Protein AF-A0A497KIE7-F1 (afdb_monomer_lite)

Sequence (130 aa):
PQWFIKRKGRAMSLVSVFGAMSMATFPAMNIWLIQRFGWQNGWRTWMIVAWLVVAPMFYLFIRNRPEDVGLYPDNEVPVEETGEVTIIEEKAWTLQEALRTRSFWLVNYVTVIPSAIVTGCVFHQISILG

Foldseek 3Di:
DQQADPCVVVVVVVVVVVVVVCVVVVVVLLVVCCVPPNNVVSVVVVVCCCVVPVVVCCVPPDDPHCVVVPAHRVNDDPPPDPDDPPPVPPPPDDPVRLVPDPVNVVVVCVPVVVVVVVVVCVVCVVVVVD

Radius of gyration: 21.82 Å; chains: 1; bounding box: 48×38×58 Å

pLDDT: mean 83.74, std 15.41, range [37.56, 97.56]

Structure (mmCIF, N/CA/C/O backbone):
data_AF-A0A497KIE7-F1
#
_entry.id   AF-A0A497KIE7-F1
#
loop_
_atom_site.group_PDB
_atom_site.id
_atom_site.type_symbol
_atom_site.label_atom_id
_atom_site.label_alt_id
_atom_site.label_comp_id
_atom_site.label_asym_id
_atom_site.label_entity_id
_atom_site.label_seq_id
_atom_site.pdbx_PDB_ins_code
_atom_site.Cartn_x
_atom_site.Cartn_y
_atom_site.Cartn_z
_atom_site.occupancy
_atom_site.B_iso_or_equiv
_atom_site.auth_seq_id
_atom_site.auth_comp_id
_atom_site.auth_asym_id
_atom_site.auth_atom_id
_atom_site.pdbx_PDB_model_num
ATOM 1 N N . PRO A 1 1 ? 6.879 -2.554 -10.858 1.00 59.25 1 PRO A N 1
ATOM 2 C CA . PRO A 1 1 ? 6.382 -3.636 -11.742 1.00 59.25 1 PRO A CA 1
ATOM 3 C C . PRO A 1 1 ? 7.143 -3.644 -13.074 1.00 59.25 1 PRO A C 1
ATOM 5 O O . PRO A 1 1 ? 7.098 -2.652 -13.792 1.00 59.25 1 PRO A O 1
ATOM 8 N N . GLN A 1 2 ? 7.849 -4.736 -13.379 1.00 68.94 2 GLN A N 1
ATOM 9 C CA . GLN A 1 2 ? 8.618 -4.896 -14.628 1.00 68.94 2 GLN A CA 1
ATOM 10 C C . GLN A 1 2 ? 7.745 -5.352 -15.815 1.00 68.94 2 GLN A C 1
ATOM 12 O O . GLN A 1 2 ? 8.236 -5.563 -16.912 1.00 68.94 2 GLN A O 1
ATOM 17 N N . TRP A 1 3 ? 6.435 -5.481 -15.592 1.00 79.06 3 TRP A N 1
ATOM 18 C CA . TRP A 1 3 ? 5.455 -5.921 -16.585 1.00 79.06 3 TRP A CA 1
ATOM 19 C C . TRP A 1 3 ? 5.107 -4.879 -17.650 1.00 79.06 3 TRP A C 1
ATOM 21 O O . TRP A 1 3 ? 4.701 -5.258 -18.742 1.00 79.06 3 TRP A O 1
ATOM 31 N N . PHE A 1 4 ? 5.230 -3.586 -17.333 1.00 81.19 4 PHE A N 1
ATOM 32 C CA . PHE A 1 4 ? 4.778 -2.497 -18.201 1.00 81.19 4 PHE A CA 1
ATOM 33 C C . PHE A 1 4 ? 5.885 -1.459 -18.371 1.00 81.19 4 PHE A C 1
ATOM 35 O O . PHE A 1 4 ? 6.300 -0.838 -17.388 1.00 81.19 4 PHE A O 1
ATOM 42 N N . ILE A 1 5 ? 6.310 -1.230 -19.611 1.00 79.56 5 ILE A N 1
ATOM 43 C CA . ILE A 1 5 ? 7.290 -0.204 -19.983 1.00 79.56 5 ILE A CA 1
ATOM 44 C C . ILE A 1 5 ? 6.532 0.975 -20.596 1.00 79.56 5 ILE A C 1
ATOM 46 O O . ILE A 1 5 ? 6.475 2.055 -20.005 1.00 79.56 5 ILE A O 1
ATOM 50 N N . LYS A 1 6 ? 5.826 0.750 -21.709 1.00 78.06 6 LYS A N 1
ATOM 51 C CA . LYS A 1 6 ? 5.023 1.768 -22.409 1.00 78.06 6 LYS A CA 1
ATOM 52 C C . LYS A 1 6 ? 3.781 2.163 -21.612 1.00 78.06 6 LYS A C 1
ATOM 54 O O . LYS A 1 6 ? 3.353 3.315 -21.635 1.00 78.06 6 LYS A O 1
ATOM 59 N N . ARG A 1 7 ? 3.180 1.214 -20.886 1.00 79.62 7 ARG A N 1
ATOM 60 C CA . ARG A 1 7 ? 1.904 1.411 -20.163 1.00 79.62 7 ARG A CA 1
ATOM 61 C C . ARG A 1 7 ? 2.071 1.672 -18.663 1.00 79.62 7 ARG A C 1
ATOM 63 O O . ARG A 1 7 ? 1.079 1.665 -17.930 1.00 79.62 7 ARG A O 1
ATOM 70 N N . LYS A 1 8 ? 3.295 1.968 -18.207 1.00 82.44 8 LYS A N 1
ATOM 71 C CA . LYS A 1 8 ? 3.639 2.189 -16.790 1.00 82.44 8 LYS A CA 1
ATOM 72 C C . LYS A 1 8 ? 2.744 3.237 -16.120 1.00 82.44 8 LYS A C 1
ATOM 74 O O . LYS A 1 8 ? 2.246 2.995 -15.026 1.00 82.44 8 LYS A O 1
ATOM 79 N N . GLY A 1 9 ? 2.454 4.351 -16.798 1.00 85.38 9 GLY A N 1
ATOM 80 C CA . GLY A 1 9 ? 1.584 5.410 -16.266 1.00 85.38 9 GLY A CA 1
ATOM 81 C C . GLY A 1 9 ? 0.158 4.941 -15.951 1.00 85.38 9 GLY A C 1
ATOM 82 O O . GLY A 1 9 ? -0.366 5.235 -14.879 1.00 85.38 9 GLY A O 1
ATOM 83 N N . ARG A 1 10 ? -0.451 4.138 -16.836 1.00 87.44 10 ARG A N 1
ATOM 84 C CA . ARG A 1 10 ? -1.801 3.584 -16.622 1.00 87.44 10 ARG A CA 1
ATOM 85 C C . ARG A 1 10 ? -1.818 2.582 -15.473 1.00 87.44 10 ARG A C 1
ATOM 87 O O . ARG A 1 10 ? -2.678 2.678 -14.601 1.00 87.44 10 ARG A O 1
ATOM 94 N N . ALA A 1 11 ? -0.844 1.673 -15.439 1.00 88.62 11 ALA A N 1
ATOM 95 C CA . ALA A 1 11 ? -0.712 0.709 -14.349 1.00 88.62 11 ALA A CA 1
ATOM 96 C C . ALA A 1 11 ? -0.576 1.419 -12.991 1.00 88.62 11 ALA A C 1
ATOM 98 O O . ALA A 1 11 ? -1.286 1.085 -12.046 1.00 88.62 11 ALA A O 1
ATOM 99 N N . MET A 1 12 ? 0.263 2.457 -12.919 1.00 89.81 12 MET A N 1
ATOM 100 C CA . MET A 1 12 ? 0.427 3.262 -11.707 1.00 89.81 12 MET A CA 1
ATOM 101 C C . MET A 1 12 ? -0.860 4.002 -11.327 1.00 89.81 12 MET A C 1
ATOM 103 O O . MET A 1 12 ? -1.239 3.965 -10.162 1.00 89.81 12 MET A O 1
ATOM 107 N N . SER A 1 13 ? -1.580 4.598 -12.286 1.00 91.88 13 SER A N 1
ATOM 108 C CA . SER A 1 13 ? -2.855 5.269 -11.985 1.00 91.88 13 SER A CA 1
ATOM 109 C C . SER A 1 13 ? -3.900 4.316 -11.407 1.00 91.88 13 SER A C 1
ATOM 111 O O . SER A 1 13 ? -4.612 4.682 -10.476 1.00 91.88 13 SER A O 1
ATOM 113 N N . LEU A 1 14 ? -3.955 3.073 -11.898 1.00 94.00 14 LEU A N 1
ATOM 114 C CA . LEU A 1 14 ? -4.894 2.076 -11.399 1.00 94.00 14 LEU A CA 1
ATOM 115 C C . LEU A 1 14 ? -4.568 1.694 -9.951 1.00 94.00 14 LEU A C 1
ATOM 117 O O . LEU A 1 14 ? -5.458 1.670 -9.104 1.00 94.00 14 LEU A O 1
ATOM 121 N N . VAL A 1 15 ? -3.283 1.475 -9.651 1.00 92.81 15 VAL A N 1
ATOM 122 C CA . VAL A 1 15 ? -2.805 1.240 -8.280 1.00 92.81 15 VAL A CA 1
ATOM 123 C C . VAL A 1 15 ? -3.169 2.415 -7.370 1.00 92.81 15 VAL A C 1
ATOM 125 O O . VAL A 1 15 ? -3.665 2.195 -6.268 1.00 92.81 15 VAL A O 1
ATOM 128 N N . SER A 1 16 ? -2.988 3.656 -7.828 1.00 92.38 16 SER A N 1
ATOM 129 C CA . SER A 1 16 ? -3.350 4.850 -7.055 1.00 92.38 16 SER A CA 1
ATOM 130 C C . SER A 1 16 ? -4.852 4.949 -6.780 1.00 92.38 16 SER A C 1
ATOM 132 O O . SER A 1 16 ? -5.233 5.276 -5.658 1.00 92.38 16 SER A O 1
ATOM 134 N N . VAL A 1 17 ? -5.706 4.635 -7.760 1.00 96.06 17 VAL A N 1
ATOM 135 C CA . VAL A 1 17 ? -7.171 4.653 -7.590 1.00 96.06 17 VAL A CA 1
ATOM 136 C C . VAL A 1 17 ? -7.613 3.619 -6.560 1.00 96.06 17 VAL A C 1
ATOM 138 O O . VAL A 1 17 ? -8.348 3.960 -5.633 1.00 96.06 17 VAL A O 1
ATOM 141 N N . PHE A 1 18 ? -7.140 2.375 -6.670 1.00 94.38 18 PHE A N 1
ATOM 142 C CA . PHE A 1 18 ? -7.456 1.344 -5.677 1.00 94.38 18 PHE A CA 1
ATOM 143 C C . PHE A 1 18 ? -6.874 1.675 -4.298 1.00 94.38 18 PHE A C 1
ATOM 145 O O . PHE A 1 18 ? -7.545 1.459 -3.290 1.00 94.38 18 PHE A O 1
ATOM 152 N N . GLY A 1 19 ? -5.680 2.271 -4.247 1.00 93.88 19 GLY A N 1
ATOM 153 C CA . GLY A 1 19 ? -5.089 2.805 -3.021 1.00 93.88 19 GLY A CA 1
ATOM 154 C C . GLY A 1 19 ? -6.012 3.813 -2.333 1.00 93.88 19 GLY A C 1
ATOM 155 O O . GLY A 1 19 ? -6.416 3.598 -1.191 1.00 93.88 19 GLY A O 1
ATOM 156 N N . ALA A 1 20 ? -6.435 4.858 -3.046 1.00 93.00 20 ALA A N 1
ATOM 157 C CA . ALA A 1 20 ? -7.351 5.868 -2.515 1.00 93.00 20 ALA A CA 1
ATOM 158 C C . ALA A 1 20 ? -8.709 5.273 -2.093 1.00 93.00 20 ALA A C 1
ATOM 160 O O . ALA A 1 20 ? -9.219 5.584 -1.016 1.00 93.00 20 ALA A O 1
ATOM 161 N N . MET A 1 21 ? -9.270 4.369 -2.902 1.00 96.12 21 MET A N 1
ATOM 162 C CA . MET A 1 21 ? -10.532 3.690 -2.596 1.00 96.12 21 MET A CA 1
ATOM 163 C C . MET A 1 21 ? -10.432 2.850 -1.317 1.00 96.12 21 MET A C 1
ATOM 165 O O . MET A 1 21 ? -11.341 2.879 -0.485 1.00 96.12 21 MET A O 1
ATOM 169 N N . SER A 1 22 ? -9.321 2.134 -1.123 1.00 93.50 22 SER A N 1
ATOM 170 C CA . SER A 1 22 ? -9.092 1.356 0.096 1.00 93.50 22 SER A CA 1
ATOM 171 C C . SER A 1 22 ? -8.995 2.256 1.329 1.00 93.50 22 SER A C 1
ATOM 173 O O . SER A 1 22 ? -9.674 1.997 2.317 1.00 93.50 22 SER A O 1
ATOM 175 N N . MET A 1 23 ? -8.258 3.370 1.256 1.00 92.38 23 MET A N 1
ATOM 176 C CA . MET A 1 23 ? -8.139 4.320 2.369 1.00 92.38 23 MET A CA 1
ATOM 177 C C . MET A 1 23 ? -9.492 4.921 2.772 1.00 92.38 23 MET A C 1
ATOM 179 O O . MET A 1 23 ? -9.737 5.122 3.958 1.00 92.38 23 MET A O 1
ATOM 183 N N . ALA A 1 24 ? -10.384 5.167 1.809 1.00 92.62 24 ALA A N 1
ATOM 184 C CA . ALA A 1 24 ? -11.719 5.697 2.081 1.00 92.62 24 ALA A CA 1
ATOM 185 C C . ALA A 1 24 ? -12.678 4.649 2.681 1.00 92.62 24 ALA A C 1
ATOM 187 O O . ALA A 1 24 ? -13.511 4.974 3.525 1.00 92.62 24 ALA A O 1
ATOM 188 N N . THR A 1 25 ? -12.573 3.388 2.258 1.00 94.50 25 THR A N 1
ATOM 189 C CA . THR A 1 25 ? -13.529 2.327 2.628 1.00 94.50 25 THR A CA 1
ATOM 190 C C . THR A 1 25 ? -13.139 1.569 3.898 1.00 94.50 25 THR A C 1
ATOM 192 O O . THR A 1 25 ? -14.014 1.224 4.697 1.00 94.50 25 THR A O 1
ATOM 195 N N . PHE A 1 26 ? -11.843 1.353 4.145 1.00 93.25 26 PHE A N 1
ATOM 196 C CA . PHE A 1 26 ? -11.353 0.570 5.288 1.00 93.25 26 PHE A CA 1
ATOM 197 C C . PHE A 1 26 ? -11.818 1.081 6.662 1.00 93.25 26 PHE A C 1
ATOM 199 O O . PHE A 1 26 ? -12.211 0.244 7.483 1.00 93.25 26 PHE A O 1
ATOM 206 N N . PRO A 1 27 ? -11.80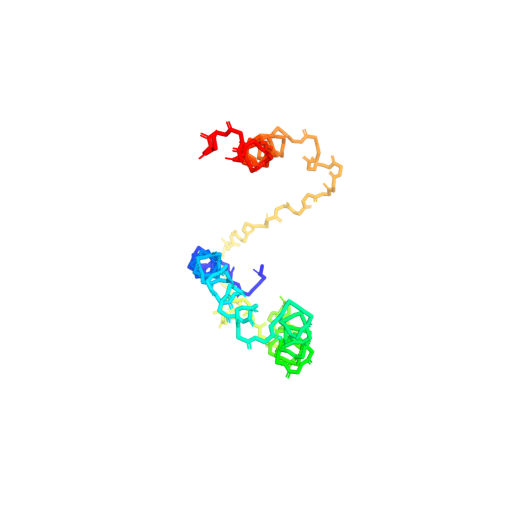3 2.397 6.962 1.00 93.25 27 PRO A N 1
ATOM 207 C CA . PRO A 1 27 ? -12.274 2.902 8.251 1.00 93.25 27 PRO A CA 1
ATOM 208 C C . PRO A 1 27 ? -13.758 2.607 8.488 1.00 93.25 27 PRO A C 1
ATOM 210 O O . PRO A 1 27 ? -14.124 2.112 9.553 1.00 93.25 27 PRO A O 1
ATOM 213 N N . ALA A 1 28 ? -14.605 2.828 7.476 1.00 93.94 28 ALA A N 1
ATOM 214 C CA . ALA A 1 28 ? -16.038 2.556 7.562 1.00 93.94 28 ALA A CA 1
ATOM 215 C C . ALA A 1 28 ? -16.320 1.060 7.781 1.00 93.94 28 ALA A C 1
ATOM 217 O O . ALA A 1 28 ? -17.124 0.698 8.642 1.00 93.94 28 ALA A O 1
ATOM 218 N N . MET A 1 29 ? -15.605 0.185 7.064 1.00 94.62 29 MET A N 1
ATOM 219 C CA . MET A 1 29 ? -15.697 -1.266 7.257 1.00 94.62 29 MET A CA 1
ATOM 220 C C . MET A 1 29 ? -15.258 -1.683 8.666 1.00 94.62 29 MET A C 1
ATOM 222 O O . MET A 1 29 ? -15.918 -2.513 9.289 1.00 94.62 29 MET A O 1
ATOM 226 N N . ASN A 1 30 ? -14.181 -1.093 9.196 1.00 94.75 30 ASN A N 1
ATOM 227 C CA . ASN A 1 30 ? -13.712 -1.379 10.554 1.00 94.75 30 ASN A CA 1
ATOM 228 C C . ASN A 1 30 ? -14.726 -0.955 11.615 1.00 94.75 30 ASN A C 1
ATOM 230 O O . ASN A 1 30 ? -15.031 -1.749 12.501 1.00 94.75 30 ASN A O 1
ATOM 234 N N . ILE A 1 31 ? -15.284 0.253 11.515 1.00 94.38 31 ILE A N 1
ATOM 235 C CA . ILE A 1 31 ? -16.301 0.736 12.459 1.00 94.38 31 ILE A CA 1
ATOM 236 C C . ILE A 1 31 ? -17.513 -0.198 12.455 1.00 94.38 31 ILE A C 1
ATOM 238 O O . ILE A 1 31 ? -17.937 -0.643 13.519 1.00 94.38 31 ILE A O 1
ATOM 242 N N . TRP A 1 32 ? -18.023 -0.557 11.275 1.00 95.00 32 TRP A N 1
ATOM 243 C CA . TRP A 1 32 ? -19.149 -1.484 11.141 1.00 95.00 32 TRP A CA 1
ATOM 244 C C . TRP A 1 32 ? -18.865 -2.844 11.796 1.00 95.00 32 TRP A C 1
ATOM 246 O O . TRP A 1 32 ? -19.701 -3.388 12.523 1.00 95.00 32 TRP A O 1
ATOM 256 N N . LEU A 1 33 ? -17.663 -3.380 11.584 1.00 95.06 33 LEU A N 1
ATOM 257 C CA . LEU A 1 33 ? -17.256 -4.679 12.109 1.00 95.06 33 LEU A CA 1
ATOM 258 C C . LEU A 1 33 ? -17.105 -4.653 13.637 1.00 95.06 33 LEU A C 1
ATOM 260 O O . LEU A 1 33 ? -17.573 -5.562 14.323 1.00 95.06 33 LEU A O 1
ATOM 264 N N . ILE A 1 34 ? -16.511 -3.585 14.176 1.00 95.31 34 ILE A N 1
ATOM 265 C CA . ILE A 1 34 ? -16.345 -3.379 15.619 1.00 95.31 34 ILE A CA 1
ATOM 266 C C . ILE A 1 34 ? -17.705 -3.189 16.297 1.00 95.31 34 ILE A C 1
ATOM 268 O O . ILE A 1 34 ? -17.945 -3.800 17.335 1.00 95.31 34 IL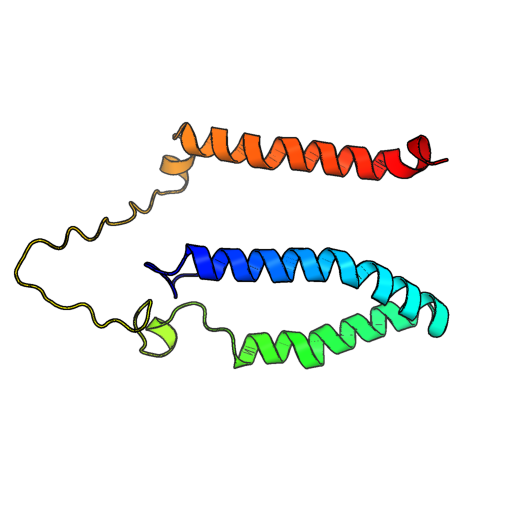E A O 1
ATOM 272 N N . GLN A 1 35 ? -18.605 -2.394 15.714 1.00 95.50 35 GLN A N 1
ATOM 273 C CA . GLN A 1 35 ? -19.943 -2.160 16.268 1.00 95.50 35 GLN A CA 1
ATOM 274 C C . GLN A 1 35 ? -20.776 -3.442 16.341 1.00 95.50 35 GLN A C 1
ATOM 276 O O . GLN A 1 35 ? -21.551 -3.617 17.278 1.00 95.50 35 GLN A O 1
ATOM 281 N N . ARG A 1 36 ? -20.620 -4.346 15.367 1.00 94.38 36 ARG A N 1
ATOM 282 C CA . ARG A 1 36 ? -21.443 -5.558 15.268 1.00 94.38 36 ARG A CA 1
ATOM 283 C C . ARG A 1 36 ? -20.855 -6.775 15.977 1.00 94.38 36 ARG A C 1
ATOM 285 O O . ARG A 1 36 ? -21.610 -7.580 16.511 1.00 94.38 36 ARG A O 1
ATOM 292 N N . PHE A 1 37 ? -19.533 -6.928 15.971 1.00 93.06 37 PHE A N 1
ATOM 293 C CA . PHE A 1 37 ? -18.861 -8.140 16.459 1.00 93.06 37 PHE A CA 1
ATOM 294 C C . PHE A 1 37 ? -17.833 -7.873 17.565 1.00 93.06 37 PHE A C 1
ATOM 296 O O . PHE A 1 37 ? -17.264 -8.819 18.115 1.00 93.06 37 PHE A O 1
ATOM 303 N N . GLY A 1 38 ? -17.598 -6.607 17.912 1.00 95.12 38 GLY A N 1
ATOM 304 C CA . GLY A 1 38 ? -16.546 -6.194 18.831 1.00 95.12 38 GLY A CA 1
ATOM 305 C C . GLY A 1 38 ? -15.167 -6.164 18.171 1.00 95.12 38 GLY A C 1
ATOM 306 O O . GLY A 1 38 ? -14.914 -6.770 17.127 1.00 95.12 38 GLY A O 1
ATOM 307 N N . TRP A 1 39 ? -14.232 -5.462 18.806 1.00 95.06 39 TRP A N 1
ATOM 308 C CA . TRP A 1 39 ? -12.891 -5.248 18.256 1.00 95.06 39 TRP A CA 1
ATOM 309 C C . TRP A 1 39 ? -12.080 -6.544 18.109 1.00 95.06 39 TRP A C 1
ATOM 311 O O . TRP A 1 39 ? -11.395 -6.727 17.105 1.00 95.06 39 TRP A O 1
ATOM 321 N N . GLN A 1 40 ? -12.204 -7.481 19.057 1.00 95.62 40 GLN A N 1
ATOM 322 C CA . GLN A 1 40 ? -11.478 -8.757 19.029 1.00 95.62 40 GLN A CA 1
ATOM 323 C C . GLN A 1 40 ? -11.865 -9.606 17.813 1.00 95.62 40 GLN A C 1
ATOM 325 O O . GLN A 1 40 ? -10.999 -10.103 17.092 1.00 95.62 40 GLN A O 1
ATOM 330 N N . ASN A 1 41 ? -13.168 -9.754 17.557 1.00 93.94 41 ASN A N 1
ATOM 331 C CA . ASN A 1 41 ? -13.648 -10.517 16.406 1.00 93.94 41 ASN A CA 1
ATOM 332 C C . ASN A 1 41 ? -13.431 -9.759 15.093 1.00 93.94 41 ASN A C 1
ATOM 334 O O . ASN A 1 41 ? -13.226 -10.398 14.061 1.00 93.94 41 ASN A O 1
ATOM 338 N N . GLY A 1 42 ? -13.392 -8.423 15.127 1.00 94.25 42 GLY A N 1
ATOM 339 C CA . GLY A 1 42 ? -12.999 -7.623 13.972 1.00 94.25 42 GLY A CA 1
ATOM 340 C C . GLY A 1 42 ? -11.587 -7.954 13.487 1.00 94.25 42 GLY A C 1
ATOM 341 O O . GLY A 1 42 ? -11.397 -8.311 12.325 1.00 94.25 42 GLY A O 1
ATOM 342 N N . TRP A 1 43 ? -10.607 -7.962 14.395 1.00 93.50 43 TRP A N 1
ATOM 343 C CA . TRP A 1 43 ? -9.233 -8.361 14.062 1.00 93.50 43 TRP A CA 1
ATOM 344 C C . TRP A 1 43 ? -9.121 -9.819 13.615 1.00 93.50 43 TRP A C 1
ATOM 346 O O . TRP A 1 43 ? -8.404 -10.109 12.657 1.00 93.50 43 TRP A O 1
ATOM 356 N N . ARG A 1 44 ? -9.857 -10.741 14.252 1.00 96.19 44 ARG A N 1
ATOM 357 C CA . ARG A 1 44 ? -9.908 -12.148 13.812 1.00 96.19 44 ARG A CA 1
ATOM 358 C C . ARG A 1 44 ? -10.439 -12.277 12.386 1.00 96.19 44 ARG A C 1
ATOM 360 O O . ARG A 1 44 ? -9.876 -13.031 11.603 1.00 96.19 44 ARG A O 1
ATOM 367 N N . THR A 1 45 ? -11.472 -11.516 12.034 1.00 95.44 45 THR A N 1
ATOM 368 C CA . THR A 1 45 ? -12.036 -11.503 10.677 1.00 95.44 45 THR A CA 1
ATOM 369 C C . THR A 1 45 ? -10.998 -11.032 9.661 1.00 95.44 45 THR A C 1
ATOM 371 O O . THR A 1 45 ? -10.789 -11.704 8.655 1.00 95.44 45 THR A O 1
ATOM 374 N N . TRP A 1 46 ? -10.282 -9.937 9.940 1.00 95.06 46 TRP A N 1
ATOM 375 C CA . TRP A 1 46 ? -9.209 -9.468 9.057 1.00 95.06 46 TRP A CA 1
ATOM 376 C C . TRP A 1 46 ? -8.066 -10.471 8.921 1.00 95.06 46 TRP A C 1
ATOM 378 O O . TRP A 1 46 ? -7.552 -10.652 7.821 1.00 95.06 46 TRP A O 1
ATOM 388 N N . MET A 1 47 ? -7.704 -11.164 10.003 1.00 96.50 47 MET A N 1
ATOM 389 C CA . MET A 1 47 ? -6.700 -12.227 9.960 1.00 96.50 47 MET A CA 1
ATOM 390 C C . MET A 1 47 ? -7.142 -13.373 9.041 1.00 96.50 47 MET A C 1
ATOM 392 O O . MET A 1 47 ? -6.372 -13.797 8.181 1.00 96.50 47 MET A O 1
ATOM 396 N N . ILE A 1 48 ? -8.398 -13.812 9.155 1.00 97.00 48 ILE A N 1
ATOM 397 C CA . ILE A 1 48 ? -8.971 -14.856 8.295 1.00 97.00 48 ILE A CA 1
ATOM 398 C C . ILE A 1 48 ? -8.986 -14.406 6.830 1.00 97.00 48 ILE A C 1
ATOM 400 O O . ILE A 1 48 ? -8.558 -15.158 5.959 1.00 97.00 48 ILE A O 1
ATOM 404 N N . VAL A 1 49 ? -9.427 -13.178 6.541 1.00 96.12 49 VAL A N 1
ATOM 405 C CA . VAL A 1 49 ? -9.437 -12.631 5.172 1.00 96.12 49 VAL A CA 1
ATOM 406 C C . VAL A 1 49 ? -8.019 -12.553 4.603 1.00 96.12 49 VAL A C 1
ATOM 408 O O . VAL A 1 49 ? -7.788 -12.955 3.463 1.00 96.12 49 VAL A O 1
ATOM 411 N N . ALA A 1 50 ? -7.048 -12.091 5.391 1.00 96.25 50 ALA A N 1
ATOM 412 C CA . ALA A 1 50 ? -5.659 -12.015 4.959 1.00 96.25 50 ALA A CA 1
ATOM 413 C C . ALA A 1 50 ? -5.092 -13.400 4.609 1.00 96.25 50 ALA A C 1
ATOM 415 O O . ALA A 1 50 ? -4.470 -13.556 3.562 1.00 96.25 50 ALA A O 1
ATOM 416 N N . TRP A 1 51 ? -5.344 -14.414 5.438 1.00 97.44 51 TRP A N 1
ATOM 417 C CA . TRP A 1 51 ? -4.797 -15.760 5.242 1.00 97.44 51 TRP A CA 1
ATOM 418 C C . TRP A 1 51 ? -5.528 -16.604 4.205 1.00 97.44 51 TRP A C 1
ATOM 420 O O . TRP A 1 51 ? -4.884 -17.381 3.508 1.00 97.44 51 TRP A O 1
ATOM 430 N N . LEU A 1 52 ? -6.853 -16.493 4.110 1.00 97.56 52 LEU A N 1
ATOM 431 C CA . LEU A 1 52 ? -7.654 -17.352 3.234 1.00 97.56 52 LEU A CA 1
ATOM 432 C C . LEU A 1 52 ? -7.960 -16.718 1.881 1.00 97.56 52 LEU A C 1
ATOM 434 O O . LEU A 1 52 ? -8.258 -17.439 0.934 1.00 97.56 52 LEU A O 1
ATOM 438 N N . VAL A 1 53 ? -7.893 -15.390 1.776 1.00 95.94 53 VAL A N 1
ATOM 439 C CA . VAL A 1 53 ? -8.213 -14.676 0.534 1.00 95.94 53 VAL A CA 1
ATOM 440 C C . VAL A 1 53 ? -6.970 -14.005 -0.023 1.00 95.94 53 VAL A C 1
ATOM 442 O O . VAL A 1 53 ? -6.550 -14.321 -1.132 1.00 95.94 53 VAL A O 1
ATOM 445 N N . VAL A 1 54 ? -6.344 -13.115 0.748 1.00 95.25 54 VAL A N 1
ATOM 446 C CA . VAL A 1 54 ? -5.251 -12.279 0.230 1.00 95.25 54 VAL A CA 1
ATOM 447 C C . VAL A 1 54 ? -3.999 -13.111 -0.039 1.00 95.25 54 VAL A C 1
ATOM 449 O O . VAL A 1 54 ? -3.498 -13.101 -1.157 1.00 95.25 54 VAL A O 1
ATOM 452 N N . ALA A 1 55 ? -3.502 -13.873 0.935 1.00 95.94 55 ALA A N 1
ATOM 453 C CA . ALA A 1 55 ? -2.269 -14.641 0.770 1.00 95.94 55 ALA A CA 1
ATOM 454 C C . ALA A 1 55 ? -2.345 -15.675 -0.375 1.00 95.94 55 ALA A C 1
ATOM 456 O O . ALA A 1 55 ? -1.436 -15.676 -1.209 1.00 95.94 55 ALA A O 1
ATOM 457 N N . PRO A 1 56 ? -3.416 -16.485 -0.518 1.00 96.19 56 PRO A N 1
ATOM 458 C CA . PRO A 1 56 ? -3.545 -17.407 -1.642 1.00 96.19 56 PRO A CA 1
ATOM 459 C C . PRO A 1 56 ? -3.690 -16.667 -2.970 1.00 96.19 56 PRO A C 1
ATOM 461 O O . PRO A 1 56 ? -3.093 -17.078 -3.960 1.00 96.19 56 PRO A O 1
ATOM 464 N N . MET A 1 57 ? -4.419 -15.546 -3.001 1.00 95.75 57 MET A N 1
ATOM 465 C CA . MET A 1 57 ? -4.547 -14.731 -4.209 1.00 95.75 57 MET A CA 1
ATOM 466 C C . MET A 1 57 ? -3.187 -14.179 -4.657 1.00 95.75 57 MET A C 1
ATOM 468 O O . MET A 1 57 ? -2.846 -14.260 -5.834 1.00 95.75 57 MET A O 1
ATOM 472 N N . PHE A 1 58 ? -2.370 -13.676 -3.733 1.00 92.94 58 PHE A N 1
ATOM 473 C CA . PHE A 1 58 ? -1.014 -13.229 -4.052 1.00 92.94 58 PHE A CA 1
ATOM 474 C C . PHE A 1 58 ? -0.138 -14.392 -4.525 1.00 92.94 58 PHE A C 1
ATOM 476 O O . PHE A 1 58 ? 0.531 -14.274 -5.546 1.00 92.94 58 PHE A O 1
ATOM 483 N N . TYR A 1 59 ? -0.179 -15.527 -3.828 1.00 91.81 59 TYR A N 1
ATOM 484 C CA . TYR A 1 59 ? 0.622 -16.698 -4.179 1.00 91.81 59 TYR A CA 1
ATOM 485 C C . TYR A 1 59 ? 0.277 -17.269 -5.565 1.00 91.81 59 TYR A C 1
ATOM 487 O O . TYR A 1 59 ? 1.172 -17.653 -6.315 1.00 91.81 59 TYR A O 1
ATOM 495 N N . LEU A 1 60 ? -1.011 -17.314 -5.916 1.00 92.19 60 LEU A N 1
ATOM 496 C CA . LEU A 1 60 ? -1.480 -17.902 -7.172 1.00 92.19 60 LEU A CA 1
ATOM 497 C C . LEU A 1 60 ? -1.381 -16.939 -8.360 1.00 92.19 60 LEU A C 1
ATOM 499 O O . LEU A 1 60 ? -1.034 -17.373 -9.457 1.00 92.19 60 LEU A O 1
ATOM 503 N N . PHE A 1 61 ? -1.688 -15.651 -8.166 1.00 88.75 61 PHE A N 1
ATOM 504 C CA . PHE A 1 61 ? -1.876 -14.710 -9.278 1.00 88.75 61 PHE A CA 1
ATOM 505 C C . PHE A 1 61 ? -0.740 -13.704 -9.464 1.00 88.75 61 PHE A C 1
ATOM 507 O O . PHE A 1 61 ? -0.598 -13.164 -10.562 1.00 88.75 61 PHE A O 1
ATOM 514 N N . ILE A 1 62 ? 0.069 -13.417 -8.440 1.00 87.00 62 ILE A N 1
ATOM 515 C CA . ILE A 1 62 ? 1.124 -12.405 -8.562 1.00 87.00 62 ILE A CA 1
ATOM 516 C C . ILE A 1 62 ? 2.435 -13.049 -9.001 1.00 87.00 62 ILE A C 1
ATOM 518 O O . ILE A 1 62 ? 3.030 -13.881 -8.321 1.00 87.00 62 ILE A O 1
ATOM 522 N N . ARG A 1 63 ? 2.912 -12.597 -10.160 1.00 85.19 63 ARG A N 1
ATOM 523 C CA . ARG A 1 63 ? 4.236 -12.895 -10.704 1.00 85.19 63 ARG A CA 1
ATOM 524 C C . ARG A 1 63 ? 4.997 -11.589 -10.841 1.00 85.19 63 ARG A C 1
ATOM 526 O O . ARG A 1 63 ? 4.464 -10.610 -11.355 1.00 85.19 63 ARG A O 1
ATOM 533 N N . ASN A 1 64 ? 6.227 -11.545 -10.339 1.00 79.94 64 ASN A N 1
ATOM 534 C CA . ASN A 1 64 ? 6.977 -10.291 -10.248 1.00 79.94 64 ASN A CA 1
ATOM 535 C C . ASN A 1 64 ? 7.540 -9.862 -11.602 1.00 79.94 64 ASN A C 1
ATOM 537 O O . ASN A 1 64 ? 7.567 -8.659 -11.894 1.00 79.94 64 ASN A O 1
ATOM 541 N N . ARG A 1 65 ? 7.934 -10.835 -12.429 1.00 78.50 65 ARG A N 1
ATOM 542 C CA . ARG A 1 65 ? 8.452 -10.607 -13.775 1.00 78.50 65 ARG A CA 1
ATOM 543 C C . ARG A 1 65 ? 7.611 -11.351 -14.807 1.00 78.50 65 ARG A C 1
ATOM 545 O O . ARG A 1 65 ? 7.203 -12.481 -14.539 1.00 78.50 65 ARG A O 1
ATOM 552 N N . PRO A 1 66 ? 7.372 -10.753 -15.984 1.00 77.75 66 PRO A N 1
ATOM 553 C CA . PRO A 1 66 ? 6.770 -11.476 -17.101 1.00 77.75 66 PRO A CA 1
ATOM 554 C C . PRO A 1 66 ? 7.673 -12.639 -17.555 1.00 77.75 66 PRO A C 1
ATOM 556 O O . PRO A 1 66 ? 7.174 -13.705 -17.907 1.00 77.75 66 PRO A O 1
ATOM 559 N N . GLU A 1 67 ? 8.992 -12.479 -17.415 1.00 75.56 67 GLU A N 1
ATOM 560 C CA . GLU A 1 67 ? 10.007 -13.496 -17.720 1.00 75.56 67 GLU A CA 1
ATOM 56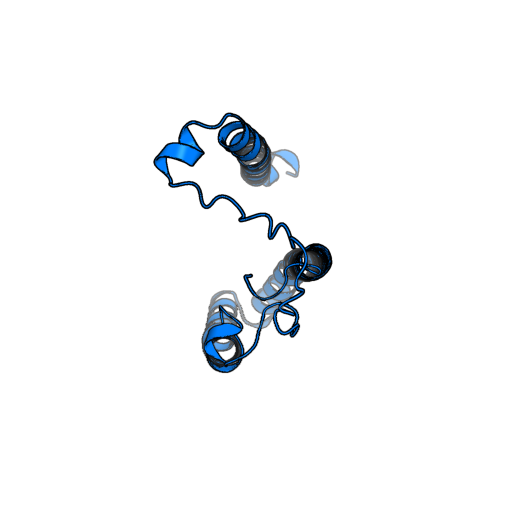1 C C . GLU A 1 67 ? 9.812 -14.795 -16.917 1.00 75.56 67 GLU A C 1
ATOM 563 O O . GLU A 1 67 ? 10.015 -15.880 -17.458 1.00 75.56 67 GLU A O 1
ATOM 568 N N . ASP A 1 68 ? 9.332 -14.706 -15.666 1.00 79.62 68 ASP A N 1
ATOM 569 C CA . ASP A 1 68 ? 9.092 -15.869 -14.791 1.00 79.62 68 ASP A CA 1
ATOM 570 C C . ASP A 1 68 ? 8.009 -16.816 -15.348 1.00 79.62 68 ASP A C 1
ATOM 572 O O . ASP A 1 68 ? 7.882 -17.957 -14.902 1.00 79.62 68 ASP A O 1
ATOM 576 N N . VAL A 1 69 ? 7.198 -16.337 -16.295 1.00 79.50 69 VAL A N 1
ATOM 577 C CA . VAL A 1 69 ? 6.130 -17.096 -16.964 1.00 79.50 69 VAL A CA 1
ATOM 578 C C . VAL A 1 69 ? 6.313 -17.155 -18.484 1.00 79.50 69 VAL A C 1
ATOM 580 O O . VAL A 1 69 ? 5.378 -17.504 -19.200 1.00 79.50 69 VAL A O 1
ATOM 583 N N . GLY A 1 70 ? 7.513 -16.832 -18.983 1.00 77.94 70 GLY A N 1
ATOM 584 C CA . GLY A 1 70 ? 7.844 -16.882 -20.411 1.00 77.94 70 GLY A CA 1
ATOM 585 C C . GLY A 1 70 ? 7.199 -15.777 -21.253 1.00 77.94 70 GLY A C 1
ATOM 586 O O . GLY A 1 70 ? 7.064 -15.938 -22.463 1.00 77.94 70 GLY A O 1
ATOM 587 N N . LEU A 1 71 ? 6.780 -14.673 -20.629 1.00 79.50 71 LEU A N 1
ATOM 588 C CA . LEU A 1 71 ? 6.214 -13.505 -21.304 1.00 79.50 71 LEU A CA 1
ATOM 589 C C . LEU A 1 71 ? 7.234 -12.362 -21.371 1.00 79.50 71 LEU A C 1
ATOM 591 O O . LEU A 1 71 ? 8.138 -12.258 -20.543 1.00 79.50 71 LEU A O 1
ATOM 595 N N . TYR A 1 72 ? 7.041 -11.455 -22.328 1.00 78.19 72 TYR A N 1
ATOM 596 C CA . TYR A 1 72 ? 7.807 -10.212 -22.435 1.00 78.19 72 TYR A CA 1
ATOM 597 C C . TYR A 1 72 ? 7.050 -9.038 -21.790 1.00 78.19 72 TYR A C 1
ATO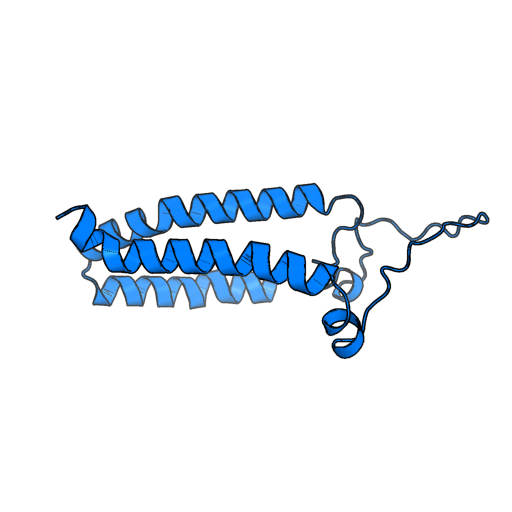M 599 O O . TYR A 1 72 ? 5.813 -9.064 -21.736 1.00 78.19 72 TYR A O 1
ATOM 607 N N . PRO A 1 73 ? 7.745 -7.990 -21.303 1.00 77.12 73 PRO A N 1
ATOM 608 C CA . PRO A 1 73 ? 7.099 -6.751 -20.871 1.00 77.12 73 PRO A CA 1
ATOM 609 C C . PRO A 1 73 ? 6.174 -6.192 -21.964 1.00 77.12 73 PRO A C 1
ATOM 611 O O . PRO A 1 73 ? 6.514 -6.207 -23.142 1.00 77.12 73 PRO A O 1
ATOM 614 N N . ASP A 1 74 ? 4.977 -5.740 -21.582 1.00 74.81 74 ASP A N 1
ATOM 615 C CA . ASP A 1 74 ? 3.901 -5.309 -22.496 1.00 74.81 74 ASP A CA 1
ATOM 616 C C . ASP A 1 74 ? 3.454 -6.358 -23.554 1.00 74.81 74 ASP A C 1
ATOM 618 O O . ASP A 1 74 ? 2.636 -6.038 -24.417 1.00 74.81 74 ASP A O 1
ATOM 622 N N . ASN A 1 75 ? 3.902 -7.620 -23.447 1.00 71.88 75 ASN A N 1
ATOM 623 C CA . ASN A 1 75 ? 3.662 -8.717 -24.396 1.00 71.88 75 ASN A CA 1
ATOM 624 C C . ASN A 1 75 ? 4.163 -8.434 -25.828 1.00 71.88 75 ASN A C 1
ATOM 626 O O . ASN A 1 75 ? 3.653 -9.002 -26.796 1.00 71.88 75 ASN A O 1
ATOM 630 N N . GLU A 1 76 ? 5.151 -7.550 -25.961 1.00 70.94 76 GLU A N 1
ATOM 631 C CA . GLU A 1 76 ? 5.821 -7.250 -27.224 1.00 70.94 76 GLU A CA 1
ATOM 632 C C . GLU A 1 76 ? 7.131 -8.047 -27.283 1.00 70.94 76 GLU A C 1
ATOM 634 O O . GLU A 1 76 ? 7.991 -7.912 -26.413 1.00 70.94 76 GLU A O 1
ATOM 639 N N . VAL A 1 77 ? 7.272 -8.910 -28.296 1.00 64.19 77 VAL A N 1
ATOM 640 C CA . VAL A 1 77 ? 8.555 -9.563 -28.593 1.00 64.19 77 VAL A CA 1
ATOM 641 C C . VAL A 1 77 ? 9.536 -8.454 -28.984 1.00 64.19 77 VAL A C 1
ATOM 643 O O . VAL A 1 77 ? 9.137 -7.583 -29.763 1.00 64.19 77 VAL A O 1
ATOM 646 N N . PRO A 1 78 ? 10.786 -8.445 -28.483 1.00 59.12 78 PRO A N 1
ATOM 647 C CA . PRO A 1 78 ? 11.793 -7.523 -28.981 1.00 59.12 78 PRO A CA 1
ATOM 648 C C . PRO A 1 78 ? 11.913 -7.751 -30.486 1.00 59.12 78 PRO A C 1
ATOM 650 O O . PRO A 1 78 ? 12.357 -8.810 -30.926 1.00 59.12 78 PRO A O 1
ATOM 653 N N . VAL A 1 79 ? 11.438 -6.799 -31.283 1.00 50.56 79 VAL A N 1
ATOM 654 C CA . VAL A 1 79 ? 11.703 -6.824 -32.713 1.00 50.56 79 VAL A CA 1
ATOM 655 C C . VAL A 1 79 ? 13.192 -6.518 -32.829 1.00 50.56 79 VAL A C 1
ATOM 657 O O . VAL A 1 79 ? 13.625 -5.440 -32.420 1.00 50.56 79 VAL A O 1
ATOM 660 N N . GLU A 1 80 ? 13.986 -7.466 -33.330 1.00 46.81 80 GLU A N 1
ATOM 661 C CA . GLU A 1 80 ? 15.305 -7.151 -33.883 1.00 46.81 80 GLU A CA 1
ATOM 662 C C . GLU A 1 80 ? 15.076 -6.284 -35.129 1.00 46.81 80 GLU A C 1
ATOM 664 O O . GLU A 1 80 ? 15.103 -6.751 -36.265 1.00 46.81 80 GLU A O 1
ATOM 669 N N . GLU A 1 81 ? 14.759 -5.007 -34.923 1.00 40.22 81 GLU A N 1
ATOM 670 C CA . GLU A 1 81 ? 14.849 -4.021 -35.985 1.00 40.22 81 GLU A CA 1
ATOM 671 C C . GLU A 1 81 ? 16.333 -3.714 -36.176 1.00 40.22 81 GLU A C 1
ATOM 673 O O . GLU A 1 81 ? 17.013 -3.221 -35.279 1.00 40.22 81 GLU A O 1
ATOM 678 N N . THR A 1 82 ? 16.843 -4.024 -37.366 1.00 44.97 82 THR A N 1
ATOM 679 C CA . THR A 1 82 ? 18.137 -3.589 -37.921 1.00 44.97 82 THR A CA 1
ATOM 680 C C . THR A 1 82 ? 18.207 -2.063 -38.108 1.00 44.97 82 THR A C 1
ATOM 682 O O . THR A 1 82 ? 18.496 -1.544 -39.183 1.00 44.97 82 THR A O 1
ATOM 685 N N . GLY A 1 83 ? 17.940 -1.319 -37.047 1.00 38.84 83 GLY A N 1
ATOM 686 C CA . GLY A 1 83 ? 18.098 0.121 -36.927 1.00 38.84 83 GLY A CA 1
ATOM 687 C C . GLY A 1 83 ? 18.189 0.420 -35.443 1.00 38.84 83 GLY A C 1
ATOM 688 O O . GLY A 1 83 ? 17.427 -0.159 -34.682 1.00 38.84 83 GLY A O 1
ATOM 689 N N . GLU A 1 84 ? 19.156 1.240 -35.031 1.00 37.56 84 GLU A N 1
ATOM 690 C CA . GLU A 1 84 ? 19.452 1.579 -33.634 1.00 37.56 84 GLU A CA 1
ATOM 691 C C . GLU A 1 84 ? 18.188 1.911 -32.824 1.00 37.56 84 GLU A C 1
ATOM 693 O O . GLU A 1 84 ? 17.806 3.070 -32.653 1.00 37.56 84 GLU A O 1
ATOM 698 N N . VAL A 1 85 ? 17.545 0.892 -32.258 1.00 39.97 85 VAL A N 1
ATOM 699 C CA . VAL A 1 85 ? 16.622 1.073 -31.154 1.00 39.97 85 VAL A CA 1
ATOM 700 C C . VAL A 1 85 ? 17.533 1.403 -29.994 1.00 39.97 85 VAL A C 1
ATOM 702 O O . VAL A 1 85 ? 18.144 0.523 -29.387 1.00 39.97 85 VAL A O 1
ATOM 705 N N . THR A 1 86 ? 17.674 2.696 -29.710 1.00 37.69 86 THR A N 1
ATOM 706 C CA . THR A 1 86 ? 18.217 3.153 -28.438 1.00 37.69 86 THR A CA 1
ATOM 707 C C . THR A 1 86 ? 17.231 2.690 -27.373 1.00 37.69 86 THR A C 1
ATOM 709 O O . THR A 1 86 ? 16.332 3.422 -26.959 1.00 37.69 86 THR A O 1
ATOM 712 N N . ILE A 1 87 ? 17.347 1.428 -26.957 1.00 44.22 87 ILE A N 1
ATOM 713 C CA . ILE A 1 87 ? 16.839 0.997 -25.668 1.00 44.22 87 ILE A CA 1
ATOM 714 C C . ILE A 1 87 ? 17.566 1.932 -24.718 1.00 44.22 87 ILE A C 1
ATOM 716 O O . ILE A 1 87 ? 18.782 1.844 -24.561 1.00 44.22 87 ILE A O 1
ATOM 720 N N . ILE A 1 88 ? 16.847 2.920 -24.190 1.00 44.38 88 ILE A N 1
ATOM 721 C CA . ILE A 1 88 ? 17.345 3.715 -23.083 1.00 44.38 88 ILE A CA 1
ATOM 722 C C . ILE A 1 88 ? 17.540 2.677 -21.985 1.00 44.38 88 ILE A C 1
ATOM 724 O O . ILE A 1 88 ? 16.577 2.297 -21.322 1.00 44.38 88 ILE A O 1
ATOM 728 N N . GLU A 1 89 ? 18.753 2.136 -21.864 1.00 48.00 89 GLU A N 1
ATOM 729 C CA . GLU A 1 89 ? 19.152 1.385 -20.690 1.00 48.00 89 GLU A CA 1
ATOM 730 C C . GLU A 1 89 ? 18.876 2.338 -19.532 1.00 48.00 89 GLU A C 1
ATOM 732 O O . GLU A 1 89 ? 19.562 3.351 -19.365 1.00 48.00 89 GLU A O 1
ATOM 737 N N . GLU A 1 90 ? 17.799 2.078 -18.781 1.00 58.09 90 GLU A N 1
ATOM 738 C CA . GLU A 1 90 ? 17.592 2.710 -17.487 1.00 58.09 90 GLU A CA 1
ATOM 739 C C . GLU A 1 90 ? 18.865 2.391 -16.709 1.00 58.09 90 GLU A C 1
ATOM 741 O O . GLU A 1 90 ? 19.066 1.257 -16.275 1.00 58.09 90 GLU A O 1
ATOM 746 N N . LYS A 1 91 ? 19.777 3.367 -16.626 1.00 62.31 91 LYS A N 1
ATOM 747 C CA . LYS A 1 91 ? 21.075 3.181 -15.992 1.00 62.31 91 LYS A CA 1
ATOM 748 C C . LYS A 1 91 ? 20.813 2.717 -14.565 1.00 62.31 91 LYS A C 1
ATOM 750 O O . LYS A 1 91 ? 20.394 3.510 -13.721 1.00 62.31 91 LYS A O 1
ATOM 755 N N . ALA A 1 92 ? 21.031 1.432 -14.313 1.00 68.94 92 ALA A N 1
ATOM 756 C CA . ALA A 1 92 ? 20.809 0.829 -13.014 1.00 68.94 92 ALA A CA 1
ATOM 757 C C . ALA A 1 92 ? 21.894 1.344 -12.065 1.00 68.94 92 ALA A C 1
ATOM 759 O O . ALA A 1 92 ? 23.008 0.827 -12.030 1.00 68.94 92 ALA A O 1
ATOM 760 N N . TRP A 1 93 ? 21.598 2.427 -11.346 1.00 76.56 93 TRP A N 1
ATOM 761 C CA . TRP A 1 93 ? 22.531 2.993 -10.379 1.00 76.56 93 TRP A CA 1
ATOM 762 C C . TRP A 1 93 ? 22.722 2.036 -9.213 1.00 76.56 93 TRP A C 1
ATOM 764 O O . TRP A 1 93 ? 21.762 1.514 -8.642 1.00 76.56 93 TRP A O 1
ATOM 774 N N . THR A 1 94 ? 23.976 1.866 -8.809 1.00 86.44 94 THR A N 1
ATOM 775 C CA . THR A 1 94 ? 24.279 1.250 -7.521 1.00 86.44 94 THR A CA 1
ATOM 776 C C . THR A 1 94 ? 23.789 2.159 -6.386 1.00 86.44 94 THR A C 1
ATOM 778 O O . THR A 1 94 ? 23.645 3.373 -6.555 1.00 86.44 94 THR A O 1
ATOM 781 N N . LEU A 1 95 ? 23.540 1.600 -5.195 1.00 82.88 95 LEU A N 1
ATOM 782 C CA . LEU A 1 95 ? 23.078 2.383 -4.039 1.00 82.88 95 LEU A CA 1
ATOM 783 C C . LEU A 1 95 ? 24.006 3.578 -3.747 1.00 82.88 95 LEU A C 1
ATOM 785 O O . LEU A 1 95 ? 23.536 4.686 -3.492 1.00 82.88 95 LEU A O 1
ATOM 789 N N . GLN A 1 96 ? 25.324 3.360 -3.816 1.00 88.56 96 GLN A N 1
ATOM 790 C CA . GLN A 1 96 ? 26.320 4.409 -3.583 1.00 88.56 96 GLN A CA 1
ATOM 791 C C . GLN A 1 96 ? 26.277 5.509 -4.649 1.00 88.56 96 GLN A C 1
ATOM 793 O O . GLN A 1 96 ? 26.471 6.679 -4.320 1.00 88.56 96 GLN A O 1
ATOM 798 N N . GLU A 1 97 ? 26.007 5.162 -5.908 1.00 87.62 97 GLU A N 1
ATOM 799 C CA . GLU A 1 97 ? 25.831 6.141 -6.983 1.00 87.62 97 GLU A CA 1
ATOM 800 C C . GLU A 1 97 ? 24.549 6.951 -6.793 1.00 87.62 97 GLU A C 1
ATOM 802 O O . GLU A 1 97 ? 24.593 8.180 -6.863 1.00 87.62 97 GLU A O 1
ATOM 807 N N . ALA A 1 98 ? 23.432 6.293 -6.469 1.00 88.50 98 ALA A N 1
ATOM 808 C CA . ALA A 1 98 ? 22.151 6.957 -6.247 1.00 88.50 98 ALA A CA 1
ATOM 809 C C . ALA A 1 98 ? 22.222 7.980 -5.101 1.00 88.50 98 ALA A C 1
ATOM 811 O O . ALA A 1 98 ? 21.791 9.121 -5.278 1.00 88.50 98 ALA A O 1
ATOM 812 N N . LEU A 1 99 ? 22.853 7.620 -3.974 1.00 90.56 99 LEU A N 1
ATOM 813 C CA . LEU A 1 99 ? 23.047 8.503 -2.811 1.00 90.56 99 LEU A CA 1
ATOM 814 C C . LEU A 1 99 ? 23.874 9.759 -3.119 1.00 90.56 99 LEU A C 1
ATOM 816 O O . LEU A 1 99 ? 23.745 10.771 -2.431 1.00 90.56 99 LEU A O 1
ATOM 820 N N . ARG A 1 100 ? 24.729 9.720 -4.145 1.00 92.44 100 ARG A N 1
ATOM 821 C CA . ARG A 1 100 ? 25.536 10.876 -4.564 1.00 92.44 100 ARG A CA 1
ATOM 822 C C . ARG A 1 100 ? 24.772 11.832 -5.480 1.00 92.44 100 ARG A C 1
ATOM 824 O O . ARG A 1 100 ? 25.259 12.927 -5.755 1.00 92.44 100 ARG A O 1
ATOM 831 N N . THR A 1 101 ? 23.586 11.455 -5.956 1.00 92.19 101 THR A N 1
ATOM 832 C CA . THR A 1 101 ? 22.814 12.285 -6.886 1.00 92.19 101 THR A CA 1
ATOM 833 C C . THR A 1 101 ? 21.917 13.282 -6.160 1.00 92.19 101 THR A C 1
ATOM 835 O O . THR A 1 101 ? 21.269 12.967 -5.164 1.00 92.19 101 THR A O 1
ATOM 838 N N . ARG A 1 102 ? 21.826 14.510 -6.686 1.00 90.00 102 ARG A N 1
ATOM 839 C CA . ARG A 1 102 ? 20.911 15.534 -6.143 1.00 90.00 102 ARG A CA 1
ATOM 840 C C . ARG A 1 102 ? 19.446 15.129 -6.297 1.00 90.00 102 ARG A C 1
ATOM 842 O O . ARG A 1 102 ? 18.649 15.382 -5.401 1.00 90.00 102 ARG A O 1
ATOM 849 N N . SER A 1 103 ? 19.109 14.477 -7.410 1.00 89.31 103 SER A N 1
ATOM 850 C CA . SER A 1 103 ? 17.752 14.008 -7.698 1.00 89.31 103 SER A CA 1
ATOM 851 C C . SER A 1 103 ? 17.238 13.049 -6.625 1.00 89.31 103 SER A C 1
ATOM 853 O O . SER A 1 103 ? 16.088 13.173 -6.216 1.00 89.31 103 SER A O 1
ATOM 855 N N . PHE A 1 104 ? 18.091 12.154 -6.112 1.00 90.06 104 PHE A N 1
ATOM 856 C CA . PHE A 1 104 ? 17.737 11.264 -5.007 1.00 90.06 104 PHE A CA 1
ATOM 857 C C . PHE A 1 104 ? 17.292 12.047 -3.765 1.00 90.06 104 PHE A C 1
ATOM 859 O O . PHE A 1 104 ? 16.206 11.805 -3.238 1.00 90.06 104 PHE A O 1
ATOM 866 N N . TRP A 1 105 ? 18.090 13.025 -3.331 1.00 94.56 105 TRP A N 1
ATOM 867 C CA . TRP A 1 105 ? 17.780 13.824 -2.143 1.00 94.56 105 TRP A CA 1
ATOM 868 C C . TRP A 1 105 ? 16.543 14.702 -2.332 1.00 94.56 105 TRP A C 1
ATOM 870 O O . TRP A 1 105 ? 15.718 14.785 -1.428 1.00 94.56 105 TRP A O 1
ATOM 880 N N . LEU A 1 106 ? 16.357 15.302 -3.510 1.00 93.31 106 LEU A N 1
ATOM 881 C CA . LEU A 1 106 ? 15.154 16.086 -3.807 1.00 93.31 106 LEU A CA 1
ATOM 882 C C . LEU A 1 106 ? 13.883 15.231 -3.728 1.00 93.31 106 LEU A C 1
ATOM 884 O O . LEU A 1 106 ? 12.932 15.619 -3.053 1.00 93.31 106 LEU A O 1
ATOM 888 N N . VAL A 1 107 ? 13.876 14.050 -4.354 1.00 91.50 107 VAL A N 1
ATOM 889 C CA . VAL A 1 107 ? 12.738 13.115 -4.280 1.00 91.50 107 VAL A CA 1
ATOM 890 C C . VAL A 1 107 ? 12.506 12.651 -2.842 1.00 91.50 107 VAL A C 1
ATOM 892 O O . VAL A 1 107 ? 11.358 12.565 -2.399 1.00 91.50 107 VAL A O 1
ATOM 895 N N . ASN A 1 108 ? 13.581 12.399 -2.090 1.00 92.44 108 ASN A N 1
ATOM 896 C CA . ASN A 1 108 ? 13.491 12.026 -0.685 1.00 92.44 108 ASN A CA 1
ATOM 897 C C . ASN A 1 108 ? 12.802 13.123 0.141 1.00 92.44 108 ASN A C 1
ATOM 899 O O . ASN A 1 108 ? 11.804 12.841 0.799 1.00 92.44 108 ASN A O 1
ATOM 903 N N . TYR A 1 109 ? 13.247 14.377 0.039 1.00 94.38 109 TYR A N 1
ATOM 904 C CA . TYR A 1 109 ? 12.644 15.487 0.782 1.00 94.38 109 TYR A CA 1
ATOM 905 C C . TYR A 1 109 ? 11.185 15.733 0.400 1.00 94.38 109 TYR A C 1
ATOM 907 O O . TYR A 1 109 ? 10.344 15.891 1.285 1.00 94.38 109 TYR A O 1
ATOM 915 N N . VAL A 1 110 ? 10.864 15.691 -0.896 1.00 92.88 110 VAL A N 1
ATOM 916 C CA . VAL A 1 110 ? 9.483 15.830 -1.388 1.00 92.88 110 VAL A CA 1
ATOM 917 C C . VAL A 1 110 ? 8.573 14.721 -0.850 1.00 92.88 110 VAL A C 1
ATOM 919 O O . VAL A 1 110 ? 7.384 14.951 -0.668 1.00 92.88 110 VAL A O 1
ATOM 922 N N . THR A 1 111 ? 9.112 13.541 -0.540 1.00 90.38 111 THR A N 1
ATOM 923 C CA . THR A 1 111 ? 8.332 12.425 0.018 1.00 90.38 111 THR A CA 1
ATOM 924 C C . THR A 1 111 ? 8.241 12.483 1.549 1.00 90.38 111 THR A C 1
ATOM 926 O O . THR A 1 111 ? 7.173 12.268 2.127 1.00 90.38 111 THR A O 1
ATOM 929 N N . VAL A 1 112 ? 9.353 12.782 2.228 1.00 93.81 112 VAL A N 1
ATOM 930 C CA . VAL A 1 112 ? 9.463 12.727 3.695 1.00 93.81 112 VAL A CA 1
ATOM 931 C C . VAL A 1 112 ? 8.751 13.899 4.362 1.00 93.81 112 VAL A C 1
ATOM 933 O O . VAL A 1 112 ? 8.039 13.687 5.341 1.00 93.81 112 VAL A O 1
ATOM 936 N N . ILE A 1 113 ? 8.899 15.121 3.839 1.00 94.44 113 ILE A N 1
ATOM 937 C CA . ILE A 1 113 ? 8.346 16.323 4.481 1.00 94.44 113 ILE A CA 1
ATOM 938 C C . ILE A 1 113 ? 6.810 16.253 4.579 1.00 94.44 113 ILE A C 1
ATOM 940 O O . ILE A 1 113 ? 6.297 16.380 5.693 1.00 94.44 113 ILE A O 1
ATOM 944 N N . PRO A 1 114 ? 6.050 15.979 3.496 1.00 92.75 114 PRO A N 1
ATOM 945 C CA . PRO A 1 114 ? 4.596 15.847 3.597 1.00 92.75 114 PRO A CA 1
ATOM 946 C C . PRO A 1 114 ? 4.172 14.707 4.526 1.00 92.75 114 PRO A C 1
ATOM 948 O O . PRO A 1 114 ? 3.243 14.871 5.311 1.00 92.75 114 PRO A O 1
ATOM 951 N N . SER A 1 115 ? 4.879 13.574 4.491 1.00 89.38 115 SER A N 1
ATOM 952 C CA . SER A 1 115 ? 4.582 12.421 5.351 1.00 89.38 115 SER A CA 1
ATOM 953 C C . SER A 1 115 ? 4.755 12.749 6.840 1.00 89.38 115 SER A C 1
ATOM 955 O O . SER A 1 115 ? 3.923 12.361 7.665 1.00 89.38 115 SER A O 1
ATOM 957 N N . ALA A 1 116 ? 5.802 13.504 7.189 1.00 92.12 116 ALA A N 1
ATOM 958 C CA . ALA A 1 116 ? 6.042 13.973 8.552 1.00 92.12 116 ALA A CA 1
ATOM 959 C C . ALA A 1 116 ? 4.946 14.940 9.021 1.00 92.12 116 ALA A C 1
ATOM 961 O O . ALA A 1 116 ? 4.447 14.802 10.138 1.00 92.12 116 ALA A O 1
ATOM 962 N N . ILE A 1 117 ? 4.522 15.866 8.154 1.00 92.69 117 ILE A N 1
ATOM 963 C CA . ILE A 1 117 ? 3.425 16.801 8.442 1.00 92.69 117 ILE A CA 1
ATOM 964 C C . ILE A 1 117 ? 2.119 16.038 8.683 1.00 92.69 117 ILE A C 1
ATOM 966 O O . ILE A 1 117 ? 1.484 16.243 9.713 1.00 92.69 117 ILE A O 1
ATOM 970 N N . VAL A 1 118 ? 1.744 15.118 7.787 1.00 90.69 118 VAL A N 1
ATOM 971 C CA . VAL A 1 118 ? 0.520 14.306 7.923 1.00 90.69 118 VAL A CA 1
ATOM 972 C C . VAL A 1 118 ? 0.527 13.527 9.236 1.00 90.69 118 VAL A C 1
ATOM 974 O O . VAL A 1 118 ? -0.458 13.548 9.969 1.00 90.69 118 VAL A O 1
ATOM 977 N N . THR A 1 119 ? 1.653 12.898 9.577 1.00 89.38 119 THR A N 1
ATOM 978 C CA . THR A 1 119 ? 1.807 12.173 10.846 1.00 89.38 119 THR A CA 1
ATOM 979 C C . THR A 1 119 ? 1.636 13.108 12.048 1.00 89.38 119 THR A C 1
ATOM 981 O O . THR A 1 119 ? 0.900 12.790 12.981 1.00 89.38 119 THR A O 1
ATOM 984 N N . GLY A 1 120 ? 2.258 14.291 12.013 1.00 89.38 120 GLY A N 1
ATOM 985 C CA . GLY A 1 120 ? 2.114 15.312 13.053 1.00 89.38 120 GLY A CA 1
ATOM 986 C C . GLY A 1 120 ? 0.671 15.797 13.226 1.00 89.38 120 GLY A C 1
ATOM 987 O O . GLY A 1 120 ? 0.205 15.923 14.361 1.00 89.38 120 GLY A O 1
ATOM 988 N N . CYS A 1 121 ? -0.057 16.007 12.124 1.00 88.44 121 CYS A N 1
ATOM 989 C CA . CYS A 1 121 ? -1.476 16.363 12.142 1.00 88.44 121 CYS A CA 1
ATOM 990 C C . CYS A 1 121 ? -2.332 15.275 12.796 1.00 88.44 121 CYS A C 1
ATOM 992 O O . CYS A 1 121 ? -3.190 15.603 13.607 1.00 88.44 121 CYS A O 1
ATOM 994 N N . VAL A 1 122 ? -2.081 13.995 12.496 1.00 86.44 122 VAL A N 1
ATOM 995 C CA . VAL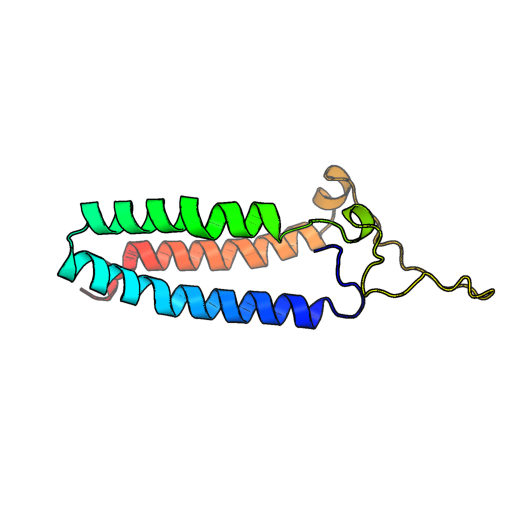 A 1 122 ? -2.821 12.867 13.095 1.00 86.44 122 VAL A CA 1
ATOM 996 C C . VAL A 1 122 ? -2.646 12.831 14.616 1.00 86.44 122 VAL A C 1
ATOM 998 O O . VAL A 1 122 ? -3.627 12.657 15.333 1.00 86.44 122 VAL A O 1
ATOM 1001 N N . PHE A 1 123 ? -1.436 13.065 15.134 1.00 87.12 123 PHE A N 1
ATOM 1002 C CA . PHE A 1 123 ? -1.211 13.120 16.587 1.00 87.12 123 PHE A CA 1
ATOM 1003 C C . PHE A 1 123 ? -1.977 14.255 17.275 1.00 87.12 123 PHE A C 1
ATOM 1005 O O . PHE A 1 123 ? -2.502 14.070 18.370 1.00 87.12 123 PHE A O 1
ATOM 1012 N N . HIS A 1 124 ? -2.069 15.419 16.631 1.00 88.19 124 HIS A N 1
ATOM 1013 C CA . HIS A 1 124 ? -2.749 16.591 17.190 1.00 88.19 124 HIS A CA 1
ATOM 1014 C C . HIS A 1 124 ? -4.232 16.659 16.821 1.00 88.19 124 HIS A C 1
ATOM 1016 O O . HIS A 1 124 ? -4.925 17.577 17.250 1.00 88.19 124 HIS A O 1
ATOM 1022 N N . GLN A 1 125 ? -4.744 15.689 16.063 1.00 86.69 125 GLN A N 1
ATOM 1023 C CA . GLN A 1 125 ? -6.103 15.701 15.533 1.00 86.69 125 GLN A CA 1
ATOM 1024 C C . GLN A 1 125 ? -7.161 15.817 16.639 1.00 86.69 125 GLN A C 1
ATOM 1026 O O . GLN A 1 125 ? -8.129 16.553 16.475 1.00 86.69 125 GLN A O 1
ATOM 1031 N N . ILE A 1 126 ? -6.957 15.153 17.782 1.00 78.75 126 ILE A N 1
ATOM 1032 C CA . ILE A 1 126 ? -7.862 15.248 18.941 1.00 78.75 126 ILE A CA 1
ATOM 1033 C C . ILE A 1 126 ? -7.807 16.646 19.570 1.00 78.75 126 ILE A C 1
ATOM 1035 O O . ILE A 1 126 ? -8.841 17.177 19.942 1.00 78.75 126 ILE A O 1
ATOM 1039 N N . SER A 1 127 ? -6.625 17.264 19.644 1.00 82.06 127 SER A N 1
ATOM 1040 C CA . SER A 1 127 ? -6.444 18.601 20.228 1.00 82.06 127 SER A CA 1
ATOM 1041 C C . SER A 1 127 ? -6.948 19.740 19.331 1.00 82.06 127 SER A C 1
ATOM 1043 O O . SER A 1 127 ? -7.062 20.866 19.800 1.00 82.06 127 SER A O 1
ATOM 1045 N N . ILE A 1 128 ? -7.174 19.468 18.040 1.00 76.75 128 ILE A N 1
ATOM 1046 C CA . ILE A 1 128 ? -7.684 20.429 17.047 1.00 76.75 128 ILE A CA 1
ATOM 1047 C C . ILE A 1 128 ? -9.209 20.312 16.892 1.00 76.75 128 ILE A C 1
ATOM 1049 O O . ILE A 1 128 ? -9.871 21.311 16.624 1.00 76.75 128 ILE A O 1
ATOM 1053 N N . LEU A 1 129 ? -9.758 19.097 17.005 1.00 78.69 129 LEU A N 1
ATOM 1054 C CA . LEU A 1 129 ? -11.188 18.810 16.817 1.00 78.69 129 LEU A CA 1
ATOM 1055 C C . LEU A 1 129 ? -11.984 18.712 18.130 1.00 78.69 129 LEU A C 1
ATOM 1057 O O . LEU A 1 129 ? -13.207 18.580 18.066 1.00 7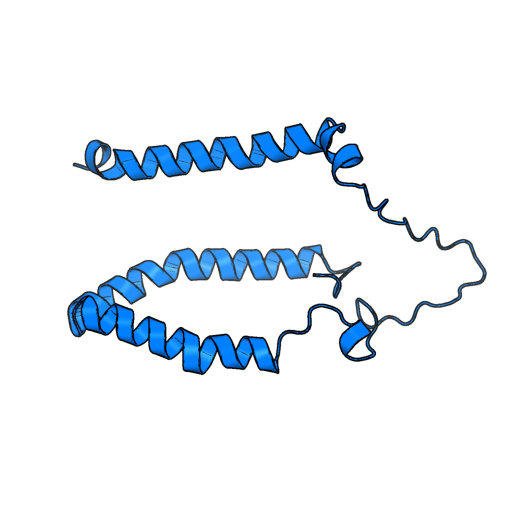8.69 129 LEU A O 1
ATOM 1061 N N . GLY A 1 130 ? -11.303 18.714 19.278 1.00 54.97 130 GLY A N 1
ATOM 1062 C CA . GLY A 1 130 ? -11.875 18.643 20.624 1.00 54.97 130 GLY A CA 1
ATOM 1063 C C . GLY A 1 130 ? -11.777 19.964 21.364 1.00 54.97 130 GLY A C 1
ATOM 1064 O O . GLY A 1 130 ? -10.683 20.568 21.327 1.00 54.97 130 GLY A O 1
#

Secondary structure (DSSP, 8-state):
-TT-STTHHHHHHHHHHHHHHHHHHHHHHHHHHHHHHHHHHHHHHHHHHIIIIIHHHHHHH--S-GGGGTPPGGG------SS-----------HHHHHT-HHHHHHHHHHHHHHHHHHHHHHHHHHHH-